Protein AF-A0A947PAU9-F1 (afdb_monomer_lite)

pLDDT: mean 78.67, std 18.17, range [37.34, 98.0]

Secondary structure (DSSP, 8-state):
----------------------HHHHHHHHHHHHHHHHHHHHHHGGG-TTS-HHHHHHHHHHHHHHHHHHHHHHHHHHT-TTS-HHHHHHHHHHHHHHHHHHHHHHTT-GGGHHHHHHHHHHHHHHHHHHHH--

Radius of gyration: 24.35 Å; chains: 1; bounding box: 48×35×91 Å

Structure (mmCIF, N/CA/C/O backbone):
data_AF-A0A947PAU9-F1
#
_entry.id   AF-A0A947PAU9-F1
#
loop_
_atom_site.group_PDB
_atom_site.id
_atom_site.type_symbol
_atom_site.label_atom_id
_atom_site.label_alt_id
_atom_site.label_comp_id
_atom_site.label_asym_id
_atom_site.label_entity_id
_atom_site.label_seq_id
_atom_site.pdbx_PDB_ins_code
_atom_site.Cartn_x
_atom_site.Cartn_y
_atom_site.Cartn_z
_atom_site.occupancy
_atom_site.B_iso_or_equiv
_atom_site.auth_seq_id
_atom_site.auth_comp_id
_atom_site.auth_asym_id
_atom_site.auth_atom_id
_atom_site.pdbx_PDB_model_num
ATOM 1 N N . MET A 1 1 ? 33.483 27.117 -71.650 1.00 40.34 1 MET A N 1
ATOM 2 C CA . MET A 1 1 ? 32.752 25.898 -71.235 1.00 40.34 1 MET A CA 1
ATOM 3 C C . MET A 1 1 ? 33.671 25.017 -70.402 1.00 40.34 1 MET A C 1
ATOM 5 O O . MET A 1 1 ? 34.565 24.392 -70.952 1.00 40.34 1 MET A O 1
ATOM 9 N N . LYS A 1 2 ? 33.490 25.012 -69.079 1.00 37.34 2 LYS A N 1
ATOM 10 C CA . LYS A 1 2 ? 34.063 24.024 -68.155 1.00 37.34 2 LYS A CA 1
ATOM 11 C C . LYS A 1 2 ? 32.932 23.641 -67.205 1.00 37.34 2 LYS A C 1
ATOM 13 O O . LYS A 1 2 ? 32.497 24.470 -66.416 1.00 37.34 2 LYS A O 1
ATOM 18 N N . ILE A 1 3 ? 32.400 22.436 -67.380 1.00 47.34 3 ILE A N 1
ATOM 19 C CA . ILE A 1 3 ? 31.362 21.853 -66.528 1.00 47.34 3 ILE A CA 1
ATOM 20 C C . ILE A 1 3 ? 32.103 21.192 -65.366 1.00 47.34 3 ILE A C 1
ATOM 22 O O . ILE A 1 3 ? 32.781 20.187 -65.562 1.00 47.34 3 ILE A O 1
ATOM 26 N N . LEU A 1 4 ? 32.025 21.788 -64.178 1.00 45.12 4 LEU A N 1
ATOM 27 C CA . LEU A 1 4 ? 32.452 21.149 -62.938 1.00 45.12 4 LEU A CA 1
ATOM 28 C C . LEU A 1 4 ? 31.220 20.507 -62.301 1.00 45.12 4 LEU A C 1
ATOM 30 O O . LEU A 1 4 ? 30.376 21.186 -61.723 1.00 45.12 4 LEU A O 1
ATOM 34 N N . PHE A 1 5 ? 31.124 19.187 -62.455 1.00 44.66 5 PHE A N 1
ATOM 35 C CA . PHE A 1 5 ? 30.282 18.321 -61.640 1.00 44.66 5 PHE A CA 1
ATOM 36 C C . PHE A 1 5 ? 30.801 18.378 -60.200 1.00 44.66 5 PHE A C 1
ATOM 38 O O . PHE A 1 5 ? 31.837 17.791 -59.893 1.00 44.66 5 PHE A O 1
ATOM 45 N N . PHE A 1 6 ? 30.103 19.096 -59.322 1.00 44.66 6 PHE A N 1
ATOM 46 C CA . PHE A 1 6 ? 30.322 18.993 -57.883 1.00 44.66 6 PHE A CA 1
ATOM 47 C C . PHE A 1 6 ? 29.212 18.124 -57.298 1.00 44.66 6 PHE A C 1
ATOM 49 O O . PHE A 1 6 ? 28.061 18.539 -57.174 1.00 44.66 6 PHE A O 1
ATOM 56 N N . SER A 1 7 ? 29.574 16.875 -57.018 1.00 49.38 7 SER A N 1
ATOM 57 C CA . SER A 1 7 ? 28.743 15.866 -56.377 1.00 49.38 7 SER A CA 1
ATOM 58 C C . SER A 1 7 ? 28.271 16.363 -55.011 1.00 49.38 7 SER A C 1
ATOM 60 O O . SER A 1 7 ? 29.050 16.430 -54.060 1.00 49.38 7 SER A O 1
AT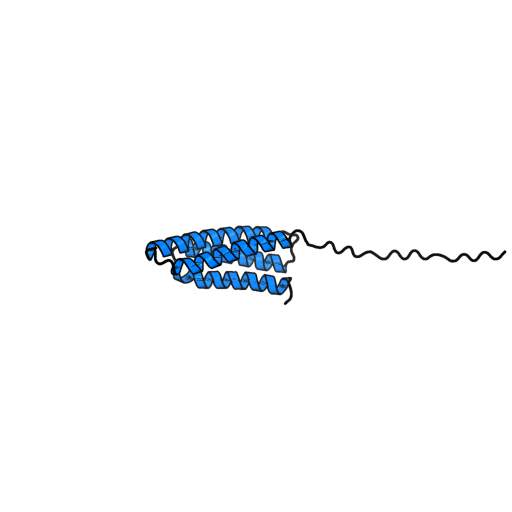OM 62 N N . ILE A 1 8 ? 26.988 16.710 -54.912 1.00 54.16 8 ILE A N 1
ATOM 63 C CA . ILE A 1 8 ? 26.315 16.962 -53.638 1.00 54.16 8 ILE A CA 1
ATOM 64 C C . ILE A 1 8 ? 26.177 15.608 -52.940 1.00 54.16 8 ILE A C 1
ATOM 66 O O . ILE A 1 8 ? 25.329 14.787 -53.284 1.00 54.16 8 ILE A O 1
ATOM 70 N N . VAL A 1 9 ? 27.067 15.365 -51.980 1.00 50.31 9 VAL A N 1
ATOM 71 C CA . VAL A 1 9 ? 26.980 14.250 -51.040 1.00 50.31 9 VAL A CA 1
ATOM 72 C C . VAL A 1 9 ? 25.761 14.502 -50.157 1.00 50.31 9 VAL A C 1
ATOM 74 O O . VAL A 1 9 ? 25.764 15.367 -49.282 1.00 50.31 9 VAL A O 1
ATOM 77 N N . PHE A 1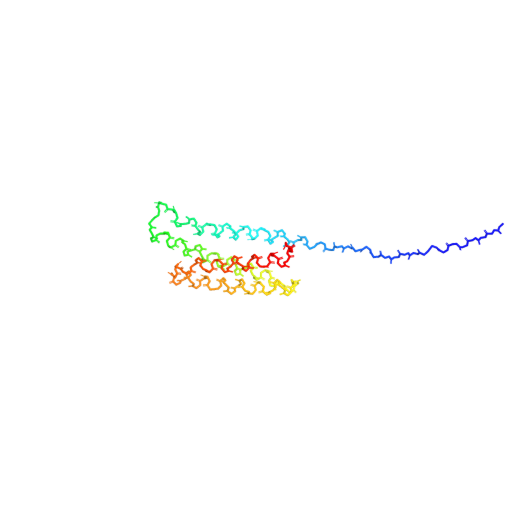 10 ? 24.696 13.758 -50.433 1.00 45.16 10 PHE A N 1
ATOM 78 C CA . PHE A 1 10 ? 23.481 13.699 -49.635 1.00 45.16 10 PHE A CA 1
ATOM 79 C C . PHE A 1 10 ? 23.805 12.956 -48.330 1.00 45.16 10 PHE A C 1
ATOM 81 O O . PHE A 1 10 ? 23.734 11.731 -48.247 1.00 45.16 10 PHE A O 1
ATOM 88 N N . VAL A 1 11 ? 24.254 13.699 -47.318 1.00 52.88 11 VAL A N 1
ATOM 89 C CA . VAL A 1 11 ? 24.489 13.185 -45.964 1.00 52.88 11 VAL A CA 1
ATOM 90 C C . VAL A 1 11 ? 23.129 13.023 -45.281 1.00 52.88 11 VAL A C 1
ATOM 92 O O . VAL A 1 11 ? 22.654 13.896 -44.561 1.00 52.88 11 VAL A O 1
ATOM 95 N N . CYS A 1 12 ? 22.480 11.885 -45.534 1.00 49.28 12 CYS A N 1
ATOM 96 C CA . CYS A 1 12 ? 21.426 11.358 -44.676 1.00 49.28 12 CYS A CA 1
ATOM 97 C C . CYS A 1 12 ? 22.053 10.855 -43.374 1.00 49.28 12 CYS A C 1
ATOM 99 O O . CYS A 1 12 ? 22.444 9.695 -43.290 1.00 49.28 12 CYS A O 1
ATOM 101 N N . PHE A 1 13 ? 22.107 11.697 -42.347 1.00 48.75 13 PHE A N 1
ATOM 102 C CA . PHE A 1 13 ? 22.231 11.216 -40.974 1.00 48.75 13 PHE A CA 1
ATOM 103 C C . PHE A 1 13 ? 21.058 11.732 -40.151 1.00 48.75 13 PHE A C 1
ATOM 105 O O . PHE A 1 13 ? 21.046 12.844 -39.635 1.00 48.75 13 PHE A O 1
ATOM 112 N N . THR A 1 14 ? 20.036 10.873 -40.121 1.00 49.00 14 THR A N 1
ATOM 113 C CA . THR A 1 14 ? 19.337 10.460 -38.902 1.00 49.00 14 THR A CA 1
ATOM 114 C C . THR A 1 14 ? 19.036 11.593 -37.928 1.00 49.00 14 THR A C 1
ATOM 116 O O . THR A 1 14 ? 19.762 11.819 -36.960 1.00 49.00 14 THR A O 1
ATOM 119 N N . GLY A 1 15 ? 17.896 12.250 -38.142 1.00 41.84 15 GLY A N 1
ATOM 120 C CA . GLY A 1 15 ? 17.200 12.889 -37.039 1.00 41.84 15 GLY A CA 1
ATOM 121 C C . GLY A 1 15 ? 16.943 11.833 -35.967 1.00 41.84 15 GLY A C 1
ATOM 122 O O . GLY A 1 15 ? 16.137 10.927 -36.167 1.00 41.84 15 GLY A O 1
ATOM 123 N N . CYS A 1 16 ? 17.649 11.928 -34.843 1.00 47.75 16 CYS A N 1
ATOM 124 C CA . CYS A 1 16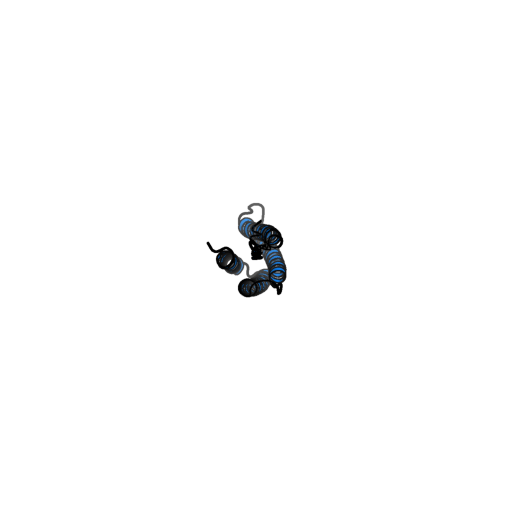 ? 17.240 11.286 -33.606 1.00 47.75 16 CYS A CA 1
ATOM 125 C C . CYS A 1 16 ? 15.923 11.942 -33.189 1.00 47.75 16 CYS A C 1
ATOM 127 O O . CYS A 1 16 ? 15.910 12.897 -32.416 1.00 47.75 16 CYS A O 1
ATOM 129 N N . THR A 1 17 ? 14.801 11.462 -33.722 1.00 43.62 17 THR A N 1
ATOM 130 C CA . THR A 1 17 ? 13.512 11.689 -33.083 1.00 43.62 17 THR A CA 1
ATOM 131 C C . THR A 1 17 ? 13.592 10.949 -31.759 1.00 43.62 17 THR A C 1
ATOM 133 O O . THR A 1 17 ? 13.401 9.733 -31.708 1.00 43.62 17 THR A O 1
ATOM 136 N N . SER A 1 18 ? 13.947 11.659 -30.685 1.00 47.84 18 SER A N 1
ATOM 137 C CA . SER A 1 18 ? 13.656 11.167 -29.350 1.00 47.84 18 SER A CA 1
ATOM 138 C C . SER A 1 18 ? 12.145 10.991 -29.322 1.00 47.84 18 SER A C 1
ATOM 140 O O . SER A 1 18 ? 11.400 11.971 -29.282 1.00 47.84 18 SER A O 1
ATOM 142 N N . VAL A 1 19 ? 11.689 9.746 -29.431 1.00 39.94 19 VAL A N 1
ATOM 143 C CA . VAL A 1 19 ? 10.335 9.381 -29.045 1.00 39.94 19 VAL A CA 1
ATOM 144 C C . VAL A 1 19 ? 10.308 9.653 -27.552 1.00 39.94 19 VAL A C 1
ATOM 146 O O . VAL A 1 19 ? 10.758 8.845 -26.743 1.00 39.94 19 VAL A O 1
ATOM 149 N N . TYR A 1 20 ? 9.935 10.881 -27.209 1.00 40.78 20 TYR A N 1
ATOM 150 C CA . TYR A 1 20 ? 9.799 11.316 -25.840 1.00 40.78 20 TYR A CA 1
ATOM 151 C C . TYR A 1 20 ? 8.747 10.391 -25.239 1.00 40.78 20 TYR A C 1
ATOM 153 O O . TYR A 1 20 ? 7.603 10.344 -25.696 1.00 40.78 20 TYR A O 1
ATOM 161 N N . VAL A 1 21 ? 9.170 9.601 -24.257 1.00 45.69 21 VAL A N 1
ATOM 162 C CA . VAL A 1 21 ? 8.334 8.751 -23.406 1.00 45.69 21 VAL A CA 1
ATOM 163 C C . VAL A 1 21 ? 7.469 9.679 -22.539 1.00 45.69 21 VAL A C 1
ATOM 165 O O . VAL A 1 21 ? 7.629 9.749 -21.327 1.00 45.69 21 VAL A O 1
ATOM 168 N N . GLN A 1 22 ? 6.620 10.500 -23.162 1.00 41.38 22 GLN A N 1
ATOM 169 C CA . GLN A 1 22 ? 5.897 11.568 -22.476 1.00 41.38 22 GLN A CA 1
ATOM 170 C C . GLN A 1 22 ? 4.554 11.076 -21.934 1.00 41.38 22 GLN A C 1
ATOM 172 O O . GLN A 1 22 ? 4.155 11.485 -20.852 1.00 41.38 22 GLN A O 1
ATOM 177 N N . SER A 1 23 ? 3.887 10.132 -22.611 1.00 42.66 23 SER A N 1
ATOM 178 C CA . SER A 1 23 ? 2.528 9.723 -22.218 1.00 42.66 23 SER A CA 1
ATOM 179 C C . SER A 1 23 ? 2.463 8.900 -20.924 1.00 42.66 23 SER A C 1
ATOM 181 O O . SER A 1 23 ? 1.471 8.981 -20.207 1.00 42.66 23 SER A O 1
ATOM 183 N N . ASN A 1 24 ? 3.515 8.147 -20.577 1.00 51.22 24 ASN A N 1
ATOM 184 C CA . ASN A 1 24 ? 3.551 7.365 -19.332 1.00 51.22 24 ASN A CA 1
ATOM 185 C C . ASN A 1 24 ? 3.986 8.187 -18.104 1.00 51.22 24 ASN A C 1
ATOM 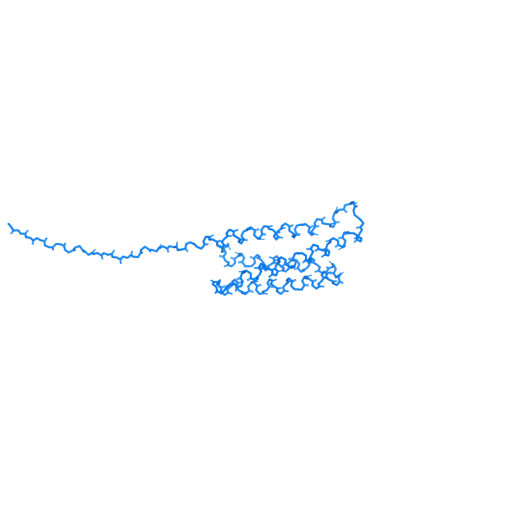187 O O . ASN A 1 24 ? 3.739 7.768 -16.974 1.00 51.22 24 ASN A O 1
ATOM 191 N N . SER A 1 25 ? 4.616 9.350 -18.304 1.00 58.69 25 SER A N 1
ATOM 192 C CA . SER A 1 25 ? 5.074 10.216 -17.210 1.00 58.69 25 SER A CA 1
ATOM 193 C C . SER A 1 25 ? 3.897 10.825 -16.445 1.00 58.69 25 SER A C 1
ATOM 195 O O . SER A 1 25 ? 3.852 10.733 -15.219 1.00 58.69 25 SER A O 1
ATOM 197 N N . ASP A 1 26 ? 2.920 11.391 -17.155 1.00 58.44 26 ASP A N 1
ATOM 198 C CA . ASP A 1 26 ? 1.826 12.149 -16.535 1.00 58.44 26 ASP A CA 1
ATOM 199 C C . ASP A 1 26 ? 0.857 11.246 -15.759 1.00 58.44 26 ASP A C 1
ATOM 201 O O . ASP A 1 26 ? 0.462 11.570 -14.637 1.00 58.44 26 ASP A O 1
ATOM 205 N N . ALA A 1 27 ? 0.556 10.059 -16.296 1.00 63.56 27 ALA A N 1
ATOM 206 C CA . ALA A 1 27 ? -0.246 9.054 -15.599 1.00 63.56 27 ALA A CA 1
ATOM 207 C C . ALA A 1 27 ? 0.442 8.566 -14.310 1.00 63.56 27 ALA A C 1
ATOM 209 O O . ALA A 1 27 ? -0.195 8.449 -13.264 1.00 63.56 27 ALA A O 1
ATOM 210 N N . HIS A 1 28 ? 1.759 8.333 -14.355 1.00 67.19 28 HIS A N 1
ATOM 211 C CA . HIS A 1 28 ? 2.536 7.936 -13.176 1.00 67.19 28 HIS A CA 1
ATOM 212 C C . HIS A 1 28 ? 2.604 9.050 -12.122 1.00 67.19 28 HIS A C 1
ATOM 214 O O . HIS A 1 28 ? 2.544 8.772 -10.925 1.00 67.19 28 HIS A O 1
ATOM 220 N N . VAL A 1 29 ? 2.690 10.316 -12.544 1.00 70.25 29 VAL A N 1
ATOM 221 C CA . VAL A 1 29 ? 2.672 11.478 -11.640 1.00 70.25 29 VAL A CA 1
ATOM 222 C C . VAL A 1 29 ? 1.325 11.604 -10.924 1.00 70.25 29 VAL A C 1
ATOM 224 O O . VAL A 1 29 ? 1.306 11.740 -9.701 1.00 70.25 29 VAL A O 1
ATOM 227 N N . GLN A 1 30 ? 0.208 11.501 -11.648 1.00 70.88 30 GLN A N 1
ATOM 228 C CA . GLN A 1 30 ? -1.129 11.597 -11.054 1.00 70.88 30 GLN A CA 1
ATOM 229 C C . GLN A 1 30 ? -1.393 10.473 -10.039 1.00 70.88 30 GLN A C 1
ATOM 231 O O . GLN A 1 30 ? -1.892 10.717 -8.939 1.00 70.88 30 GLN A O 1
ATOM 236 N N . GLU A 1 31 ? -1.027 9.241 -10.384 1.00 71.75 31 GLU A N 1
ATOM 237 C CA . GLU A 1 31 ? -1.206 8.087 -9.501 1.00 71.75 31 GLU A CA 1
ATOM 238 C C . GLU A 1 31 ? -0.286 8.146 -8.270 1.00 71.75 31 GLU A C 1
ATOM 240 O O . GLU A 1 31 ? -0.688 7.782 -7.161 1.00 71.75 31 GLU A O 1
ATOM 245 N N . SER A 1 32 ? 0.931 8.675 -8.433 1.00 73.69 32 SER A N 1
ATOM 246 C CA . SER A 1 32 ? 1.844 8.937 -7.316 1.00 73.69 32 SER A CA 1
ATOM 247 C C . SER A 1 32 ? 1.273 9.968 -6.337 1.00 73.69 32 SER A C 1
ATOM 249 O O . SER A 1 32 ? 1.488 9.843 -5.131 1.00 73.69 32 SER A O 1
ATOM 251 N N . GLU A 1 33 ? 0.543 10.972 -6.825 1.00 77.00 33 GLU A N 1
ATOM 252 C CA . GLU A 1 33 ? -0.092 11.982 -5.973 1.00 77.00 33 GLU A CA 1
ATOM 253 C C . GLU A 1 33 ? -1.269 11.399 -5.182 1.00 77.00 33 GLU A C 1
ATOM 255 O O . GLU A 1 33 ? -1.365 11.603 -3.971 1.00 77.00 33 GLU A O 1
ATOM 260 N N . LYS A 1 34 ? -2.118 10.586 -5.825 1.00 77.75 34 LYS A N 1
ATOM 261 C CA . LYS A 1 34 ? -3.198 9.856 -5.140 1.00 77.75 34 LYS A CA 1
ATOM 262 C C . LYS A 1 34 ? -2.653 8.982 -4.007 1.00 77.75 34 LYS A C 1
ATOM 264 O O . LYS A 1 34 ? -3.215 8.962 -2.912 1.00 77.75 34 LYS A O 1
ATOM 269 N N . LEU A 1 35 ? -1.539 8.291 -4.255 1.00 80.06 35 LEU A N 1
ATOM 270 C CA . LEU A 1 35 ? -0.876 7.463 -3.253 1.00 80.06 35 LEU A CA 1
ATOM 271 C C . LEU A 1 35 ? -0.376 8.292 -2.062 1.00 80.06 35 LEU A C 1
ATOM 273 O O . LEU A 1 35 ? -0.598 7.922 -0.908 1.00 80.06 35 LEU A O 1
ATOM 277 N N . ARG A 1 36 ? 0.252 9.439 -2.342 1.00 80.56 36 ARG A N 1
ATOM 278 C CA . ARG A 1 36 ? 0.747 10.370 -1.321 1.00 80.56 36 ARG A CA 1
ATOM 279 C C . ARG A 1 36 ? -0.381 10.883 -0.426 1.00 80.56 36 ARG A C 1
ATOM 281 O O . ARG A 1 36 ? -0.200 10.962 0.788 1.00 80.56 36 ARG A O 1
ATOM 288 N N . LEU A 1 37 ? -1.537 11.203 -1.009 1.00 82.12 37 LEU A N 1
ATOM 289 C CA . LEU A 1 37 ? -2.717 11.632 -0.258 1.00 82.12 37 LEU A CA 1
ATOM 290 C C . LEU A 1 37 ? -3.239 10.522 0.661 1.00 82.12 37 LEU A C 1
ATOM 292 O O . LEU A 1 37 ? -3.450 10.782 1.837 1.00 82.12 37 LEU A O 1
ATOM 296 N N . LEU A 1 38 ? -3.363 9.283 0.174 1.00 81.31 38 LEU A N 1
ATOM 297 C CA . LEU A 1 38 ? -3.812 8.152 1.002 1.00 81.31 38 LEU A CA 1
ATOM 298 C C . LEU A 1 38 ? -2.866 7.866 2.176 1.00 81.31 38 LEU A C 1
ATOM 300 O O . LEU A 1 38 ? -3.321 7.599 3.287 1.00 81.31 38 LEU A O 1
ATOM 304 N N . MET A 1 39 ? -1.554 7.937 1.943 1.00 81.69 39 MET A N 1
ATOM 305 C CA . MET A 1 39 ? -0.556 7.763 3.002 1.00 81.69 39 MET A CA 1
ATOM 306 C C . MET A 1 39 ? -0.632 8.880 4.046 1.00 81.69 39 MET A C 1
ATOM 308 O O . MET A 1 39 ? -0.536 8.606 5.239 1.00 81.69 39 MET A O 1
ATOM 312 N N . ARG A 1 40 ? -0.843 10.125 3.604 1.00 83.88 40 ARG A N 1
ATOM 313 C CA . ARG A 1 40 ? -1.059 11.266 4.500 1.00 83.88 40 ARG A CA 1
ATOM 314 C C . ARG A 1 40 ? -2.334 11.098 5.321 1.00 83.88 40 ARG A C 1
ATOM 316 O O . ARG A 1 40 ? -2.321 11.378 6.512 1.00 83.88 40 ARG A O 1
ATOM 323 N N . GLU A 1 41 ? -3.417 10.643 4.701 1.00 83.81 41 GLU A N 1
ATOM 324 C CA . GLU A 1 41 ? -4.694 10.475 5.391 1.00 83.81 41 GLU A CA 1
ATOM 325 C C . GLU A 1 41 ? -4.572 9.458 6.525 1.00 83.81 41 GLU A C 1
ATOM 327 O O . GLU A 1 41 ? -5.023 9.714 7.638 1.00 83.81 41 GLU A O 1
ATOM 332 N N . LEU A 1 42 ? -3.879 8.345 6.269 1.00 82.50 42 LEU A N 1
ATOM 333 C CA . LEU A 1 42 ? -3.625 7.314 7.268 1.00 82.50 42 LEU A CA 1
ATOM 334 C C . LEU A 1 42 ? -2.861 7.841 8.498 1.00 82.50 42 LEU A C 1
ATOM 336 O O . LEU A 1 42 ? -3.170 7.444 9.621 1.00 82.50 42 LEU A O 1
ATOM 340 N N . ASP A 1 43 ? -1.891 8.730 8.281 1.00 82.50 43 ASP A N 1
ATOM 341 C CA . ASP A 1 43 ? -1.103 9.373 9.339 1.00 82.50 43 ASP A CA 1
ATOM 342 C C . ASP A 1 43 ? -1.964 10.338 10.175 1.00 82.50 43 ASP A C 1
ATOM 344 O O . ASP A 1 43 ? -1.889 10.379 11.404 1.00 82.50 43 ASP A O 1
ATOM 348 N N . LEU A 1 44 ? -2.873 11.063 9.518 1.00 85.19 44 LEU A N 1
ATOM 349 C CA . LEU A 1 44 ? -3.725 12.058 10.169 1.00 85.19 44 LEU A CA 1
ATOM 350 C C . LEU A 1 44 ? -4.855 11.456 11.015 1.00 85.19 44 LEU A C 1
ATOM 352 O O . LEU A 1 44 ? -5.261 12.094 11.989 1.00 85.19 44 LEU A O 1
ATOM 356 N N . VAL A 1 45 ? -5.339 10.241 10.709 1.00 83.88 45 VAL A N 1
ATOM 357 C CA . VAL A 1 45 ? -6.451 9.610 11.459 1.00 83.88 45 VAL A CA 1
ATOM 358 C C . VAL A 1 45 ? -6.163 9.516 12.956 1.00 83.88 45 VAL A C 1
ATOM 360 O O . VAL A 1 45 ? -7.072 9.691 13.766 1.00 83.88 45 VAL A O 1
ATOM 363 N N . VAL A 1 46 ? -4.908 9.277 13.345 1.00 79.62 46 VAL A N 1
ATOM 364 C CA . VAL A 1 46 ? -4.505 9.141 14.757 1.00 79.62 46 VAL A CA 1
ATOM 365 C C . VAL A 1 46 ? -4.789 10.420 15.562 1.00 79.62 46 VAL A C 1
ATOM 367 O O . VAL A 1 46 ? -5.003 10.352 16.772 1.00 79.62 46 VAL A O 1
ATOM 370 N N . TYR A 1 47 ? -4.851 11.576 14.898 1.00 81.19 47 TYR A N 1
ATOM 371 C CA . TYR A 1 47 ? -5.023 12.885 15.526 1.00 81.19 47 TYR A CA 1
ATOM 372 C C . TYR A 1 47 ? -6.469 13.401 15.524 1.00 81.19 47 TYR A C 1
ATOM 374 O O . TYR A 1 47 ? -6.716 14.506 16.023 1.00 81.19 47 TYR A O 1
ATOM 382 N N . ASP A 1 48 ? -7.432 12.634 14.999 1.00 84.69 48 ASP A N 1
ATOM 383 C CA . ASP A 1 48 ? -8.841 13.034 15.010 1.00 84.69 48 ASP A CA 1
ATOM 384 C C . ASP A 1 48 ? -9.428 12.954 16.431 1.00 84.69 48 ASP A C 1
ATOM 386 O O . ASP A 1 48 ? -9.681 11.879 16.986 1.00 84.69 48 ASP A O 1
ATOM 390 N N . ARG A 1 49 ? -9.644 14.132 17.030 1.00 79.75 49 ARG A N 1
ATOM 391 C CA . ARG A 1 49 ? -10.145 14.286 18.404 1.00 79.75 49 ARG A CA 1
ATOM 392 C C . ARG A 1 49 ? -11.644 14.030 18.540 1.00 79.75 49 ARG A C 1
ATOM 394 O O . ARG A 1 49 ? -12.116 13.888 19.664 1.00 79.75 49 ARG A O 1
ATOM 401 N N . PHE A 1 50 ? -12.388 13.992 17.435 1.00 87.44 50 PHE A N 1
ATOM 402 C CA . PHE A 1 50 ? -13.834 13.753 17.447 1.00 87.44 50 PHE A CA 1
ATOM 403 C C . PHE A 1 50 ? -14.189 12.265 17.366 1.00 87.44 50 PHE A C 1
ATOM 405 O O . PHE A 1 50 ? -15.366 11.913 17.415 1.00 87.44 50 PHE A O 1
ATOM 412 N N . LYS A 1 51 ? -13.183 11.392 17.244 1.00 88.00 51 LYS A N 1
ATOM 413 C CA . LYS A 1 51 ? -13.332 9.940 17.150 1.00 88.00 51 LYS A CA 1
ATOM 414 C C . LYS A 1 51 ? -12.841 9.258 18.417 1.00 88.00 51 LYS A C 1
ATOM 416 O O . LYS A 1 51 ? -11.843 9.666 19.011 1.00 88.00 51 LYS A O 1
ATOM 421 N N . SER A 1 52 ? -13.522 8.193 18.818 1.00 92.62 52 SER A N 1
ATOM 422 C CA . SER A 1 52 ? -13.004 7.250 19.808 1.00 92.62 52 SER A CA 1
ATOM 423 C C . SER A 1 52 ? -11.778 6.507 19.267 1.00 92.62 52 SER A C 1
ATOM 425 O O . SER A 1 52 ? -11.518 6.487 18.065 1.00 92.62 52 SER A O 1
ATOM 427 N N . GLU A 1 53 ? -11.011 5.880 20.156 1.00 88.44 53 GLU A N 1
ATOM 428 C CA . GLU A 1 53 ? -9.857 5.062 19.762 1.00 88.44 53 GLU A CA 1
ATOM 429 C C . GLU A 1 53 ? -10.253 3.923 18.817 1.00 88.44 53 GLU A C 1
ATOM 431 O O . GLU A 1 53 ? -9.645 3.771 17.762 1.00 88.44 53 GLU A O 1
ATOM 436 N N . LEU A 1 54 ? -11.352 3.226 19.123 1.00 91.62 54 LEU A N 1
ATOM 437 C CA . LEU A 1 54 ? -11.895 2.160 18.276 1.00 91.62 54 LEU A CA 1
ATOM 438 C C . LEU A 1 54 ? -12.297 2.664 16.883 1.00 91.62 54 LEU A C 1
ATOM 440 O O . LEU A 1 54 ? -12.038 1.994 15.885 1.00 91.62 54 LEU A O 1
ATOM 444 N N . GLU A 1 55 ? -12.910 3.847 16.792 1.00 92.50 55 GLU A N 1
ATOM 445 C CA . GLU A 1 55 ? -13.253 4.445 15.498 1.00 92.50 55 GLU A CA 1
ATOM 446 C C . GLU A 1 55 ? -12.009 4.850 14.703 1.00 92.50 55 GLU A C 1
ATOM 448 O O . GLU A 1 55 ? -11.968 4.628 13.492 1.00 92.50 55 GLU A O 1
ATOM 453 N N . ARG A 1 56 ? -10.989 5.419 15.362 1.00 91.75 56 ARG A N 1
ATOM 454 C CA . ARG A 1 56 ? -9.715 5.749 14.707 1.00 91.75 56 ARG A CA 1
ATOM 455 C C . ARG A 1 56 ? -9.030 4.495 14.182 1.00 91.75 56 ARG A C 1
ATOM 457 O O . ARG A 1 56 ? -8.553 4.499 13.051 1.00 91.75 56 ARG A O 1
ATOM 464 N N . ASP A 1 57 ? -9.008 3.425 14.961 1.00 92.38 57 ASP A N 1
ATOM 465 C CA . ASP A 1 57 ? -8.383 2.166 14.565 1.00 92.38 57 ASP A CA 1
ATOM 466 C C . ASP A 1 57 ? -9.111 1.492 13.399 1.00 92.38 57 ASP A C 1
ATOM 468 O O . ASP A 1 57 ? -8.469 1.069 12.432 1.00 92.38 57 ASP A O 1
ATOM 472 N N . ASP A 1 58 ? -10.445 1.484 13.405 1.00 93.44 58 ASP A N 1
ATOM 473 C CA . ASP A 1 58 ? -11.216 0.975 12.269 1.00 93.44 58 ASP A CA 1
ATOM 474 C C . ASP A 1 58 ? -11.029 1.843 11.010 1.00 93.44 58 ASP A C 1
ATOM 476 O O . ASP A 1 58 ? -10.890 1.323 9.900 1.00 93.44 58 ASP A O 1
ATOM 480 N N . MET A 1 59 ? -10.929 3.167 11.160 1.00 92.25 59 MET A N 1
ATOM 481 C CA . MET A 1 59 ? -10.589 4.063 10.051 1.00 92.25 59 MET A CA 1
ATOM 482 C C . MET A 1 59 ? -9.181 3.802 9.501 1.00 92.25 59 MET A C 1
ATOM 484 O O . MET A 1 59 ? -9.018 3.682 8.284 1.00 92.25 59 MET A O 1
ATOM 488 N N . ARG A 1 60 ? -8.171 3.665 10.370 1.00 93.25 60 ARG A N 1
ATOM 489 C CA . ARG A 1 60 ? -6.790 3.329 9.977 1.00 93.25 60 ARG A CA 1
ATOM 490 C C . ARG A 1 60 ? -6.753 2.013 9.218 1.00 93.25 60 ARG A C 1
ATOM 492 O O . ARG A 1 60 ? -6.156 1.945 8.146 1.00 93.25 60 ARG A O 1
ATOM 499 N N . ARG A 1 61 ? -7.453 0.990 9.712 1.00 95.00 61 ARG A N 1
ATOM 500 C CA . ARG A 1 61 ? -7.608 -0.285 9.007 1.00 95.00 61 ARG A CA 1
ATOM 501 C C . ARG A 1 61 ? -8.179 -0.088 7.603 1.00 95.00 61 ARG A C 1
ATOM 503 O O . ARG A 1 61 ? -7.574 -0.539 6.632 1.00 95.00 61 ARG A O 1
ATOM 510 N N . ARG A 1 62 ? -9.327 0.587 7.478 1.00 93.69 62 ARG A N 1
ATOM 511 C CA . ARG A 1 62 ? -10.001 0.788 6.182 1.00 93.69 62 ARG A CA 1
ATOM 512 C C . ARG A 1 62 ? -9.105 1.517 5.185 1.00 93.69 62 ARG A C 1
ATOM 514 O O . ARG A 1 62 ? -8.969 1.068 4.048 1.00 93.69 62 ARG A O 1
ATOM 521 N N . TYR A 1 63 ? -8.451 2.596 5.606 1.00 92.50 63 TYR A N 1
ATOM 522 C CA . TYR A 1 63 ? -7.533 3.331 4.739 1.00 92.50 63 TYR A CA 1
ATOM 523 C C . TYR A 1 63 ? -6.297 2.511 4.364 1.00 92.50 63 TYR A C 1
ATOM 525 O O . TYR A 1 63 ? -5.883 2.563 3.208 1.00 92.50 63 TYR A O 1
ATOM 533 N N . ALA A 1 64 ? -5.748 1.700 5.273 1.00 94.12 64 ALA A N 1
ATOM 534 C CA . ALA A 1 64 ? -4.643 0.798 4.954 1.00 94.12 64 ALA A CA 1
ATOM 535 C C . ALA A 1 64 ? -5.043 -0.256 3.906 1.00 94.12 64 ALA A C 1
ATOM 537 O O . ALA A 1 64 ? -4.260 -0.543 3.000 1.00 94.12 64 ALA A O 1
ATOM 538 N N . MET A 1 65 ? -6.270 -0.786 3.971 1.00 95.81 65 MET A N 1
ATOM 539 C CA . MET A 1 65 ? -6.799 -1.699 2.948 1.00 95.81 65 MET A CA 1
ATOM 540 C C . MET A 1 65 ? -6.959 -1.002 1.589 1.00 95.81 65 MET A C 1
ATOM 542 O O . MET A 1 65 ? -6.521 -1.538 0.572 1.00 95.81 65 MET A O 1
ATOM 546 N N . ILE A 1 66 ? -7.524 0.211 1.563 1.00 93.56 66 ILE A N 1
ATOM 547 C CA . ILE A 1 66 ? -7.678 1.010 0.332 1.00 93.56 66 ILE A CA 1
ATOM 548 C C . ILE A 1 66 ? -6.310 1.347 -0.276 1.00 93.56 66 ILE A C 1
ATOM 550 O O . ILE A 1 66 ? -6.117 1.245 -1.491 1.00 93.56 66 ILE A O 1
ATOM 554 N N . LEU A 1 67 ? -5.347 1.720 0.568 1.00 92.25 67 LEU A N 1
ATOM 555 C CA . LEU A 1 67 ? -3.969 1.991 0.178 1.00 92.25 67 LEU A CA 1
ATOM 556 C C . LEU A 1 67 ? -3.330 0.748 -0.447 1.00 92.25 67 LEU A C 1
ATOM 558 O O . LEU A 1 67 ? -2.764 0.829 -1.535 1.00 92.25 67 LEU A O 1
ATOM 562 N N . ALA A 1 68 ? -3.469 -0.409 0.200 1.00 95.44 68 ALA A N 1
ATOM 563 C CA . ALA A 1 68 ? -2.959 -1.671 -0.313 1.00 95.44 68 ALA A CA 1
ATOM 564 C C . ALA A 1 68 ? -3.541 -2.021 -1.692 1.00 95.44 68 ALA A C 1
ATOM 566 O O . ALA A 1 68 ? -2.783 -2.350 -2.603 1.00 95.44 68 ALA A O 1
ATOM 567 N N . GLU A 1 69 ? -4.857 -1.920 -1.884 1.00 94.88 69 GLU A N 1
ATOM 568 C CA . GLU A 1 69 ? -5.471 -2.191 -3.193 1.00 94.88 69 GLU A CA 1
ATOM 569 C C . GLU A 1 69 ? -5.003 -1.205 -4.265 1.00 94.88 69 GLU A C 1
ATOM 571 O O . GLU A 1 69 ? -4.588 -1.621 -5.347 1.00 94.88 69 GLU A O 1
ATOM 576 N N . THR A 1 70 ? -4.934 0.086 -3.930 1.00 91.12 70 THR A N 1
ATOM 577 C CA . THR A 1 70 ? -4.410 1.111 -4.844 1.00 91.12 70 THR A CA 1
ATOM 578 C C . THR A 1 70 ? -2.987 0.762 -5.289 1.00 91.12 70 THR A C 1
ATOM 580 O O . THR A 1 70 ? -2.684 0.746 -6.479 1.00 91.12 70 THR A O 1
ATOM 583 N N . ILE A 1 71 ? -2.106 0.395 -4.357 1.00 91.69 71 ILE A N 1
ATOM 584 C CA . ILE A 1 71 ? -0.722 0.028 -4.678 1.00 91.69 71 ILE A CA 1
ATOM 585 C C . ILE A 1 71 ? -0.648 -1.250 -5.536 1.00 91.69 71 ILE A C 1
ATOM 587 O O . ILE A 1 71 ? 0.181 -1.334 -6.452 1.00 91.69 71 ILE A O 1
ATOM 591 N N . LYS A 1 72 ? -1.502 -2.250 -5.278 1.00 93.25 72 LYS A N 1
ATOM 592 C CA . LYS A 1 72 ? -1.577 -3.472 -6.101 1.00 93.25 72 LYS A CA 1
ATOM 593 C C . LYS A 1 72 ? -1.976 -3.161 -7.541 1.00 93.25 72 LYS A C 1
ATOM 595 O O . LYS A 1 72 ? -1.435 -3.761 -8.467 1.00 93.25 72 LYS A O 1
ATOM 600 N N . GLU A 1 73 ? -2.914 -2.245 -7.747 1.00 90.12 73 GLU A N 1
ATOM 601 C CA . GLU A 1 73 ? -3.314 -1.817 -9.089 1.00 90.12 73 GLU A CA 1
ATOM 602 C C . GLU A 1 73 ? -2.185 -1.061 -9.794 1.00 90.12 73 GLU A C 1
ATOM 604 O O . GLU A 1 73 ? -1.880 -1.345 -10.953 1.00 90.12 73 GLU A O 1
ATOM 609 N N . LEU A 1 74 ? -1.513 -0.149 -9.088 1.00 85.75 74 LEU A N 1
ATOM 610 C CA . LEU A 1 74 ? -0.406 0.631 -9.646 1.00 85.75 74 LEU A CA 1
ATOM 611 C C . LEU A 1 74 ? 0.786 -0.231 -10.040 1.00 85.75 74 LEU A C 1
ATOM 613 O O . LEU A 1 74 ? 1.324 -0.079 -11.135 1.00 85.75 74 LEU A O 1
ATOM 617 N N . SER A 1 75 ? 1.179 -1.166 -9.180 1.00 88.12 75 SER A N 1
ATOM 618 C CA . SER A 1 75 ? 2.256 -2.106 -9.498 1.00 88.12 75 SER A CA 1
ATOM 619 C C . SER A 1 75 ? 1.952 -2.895 -10.774 1.00 88.12 75 SER A C 1
ATOM 621 O O . SER A 1 75 ? 2.798 -2.931 -11.666 1.00 88.12 75 SER A O 1
ATOM 623 N N . LYS A 1 76 ? 0.727 -3.405 -10.951 1.00 86.94 76 LYS A N 1
ATOM 624 C CA . LYS A 1 76 ? 0.325 -4.085 -12.197 1.00 86.94 76 LYS A CA 1
ATOM 625 C C . LYS A 1 76 ? 0.447 -3.192 -13.435 1.00 86.94 76 LYS A C 1
ATOM 627 O O . LYS A 1 76 ? 0.921 -3.662 -14.463 1.00 86.94 76 LYS A O 1
ATOM 632 N N . LYS A 1 77 ? 0.071 -1.909 -13.343 1.00 80.88 77 LYS A N 1
ATOM 633 C CA . LYS A 1 77 ? 0.245 -0.945 -14.449 1.00 80.88 77 LYS A CA 1
ATOM 634 C C . LYS A 1 77 ? 1.729 -0.727 -14.790 1.00 80.88 77 LYS A C 1
ATOM 636 O O . LYS A 1 77 ? 2.075 -0.584 -15.957 1.00 80.88 77 LYS A O 1
ATOM 641 N N . ILE A 1 78 ? 2.612 -0.737 -13.786 1.00 74.25 78 ILE A N 1
ATOM 642 C CA . ILE A 1 78 ? 4.070 -0.590 -13.963 1.00 74.25 78 ILE A CA 1
ATOM 643 C C . ILE A 1 78 ? 4.724 -1.891 -14.470 1.00 74.25 78 ILE A C 1
ATOM 645 O O . ILE A 1 78 ? 5.788 -1.845 -15.084 1.00 74.25 78 ILE A O 1
ATOM 649 N N . GLU A 1 79 ? 4.111 -3.059 -14.268 1.00 71.25 79 GLU A N 1
ATOM 650 C CA . GLU A 1 79 ? 4.635 -4.350 -14.748 1.00 71.25 79 GLU A CA 1
ATOM 651 C C . GLU A 1 79 ? 4.502 -4.542 -16.277 1.00 71.25 79 GLU A C 1
ATOM 653 O O . GLU A 1 79 ? 4.827 -5.609 -16.797 1.00 71.25 79 GLU A O 1
ATOM 658 N N . ASP A 1 80 ? 4.074 -3.517 -17.027 1.00 72.31 80 ASP A N 1
ATOM 659 C CA . ASP A 1 80 ? 4.041 -3.556 -18.492 1.00 72.31 80 ASP A CA 1
ATOM 660 C C . ASP A 1 80 ? 5.398 -4.018 -19.072 1.00 72.31 80 ASP A C 1
ATOM 662 O O . ASP A 1 80 ? 6.478 -3.562 -18.677 1.00 72.31 80 ASP A O 1
ATOM 666 N N . LYS A 1 81 ? 5.338 -4.942 -20.039 1.00 60.44 81 LYS A N 1
ATOM 667 C CA . LYS A 1 81 ? 6.493 -5.577 -20.693 1.00 60.44 81 LYS A CA 1
ATOM 668 C C . LYS A 1 81 ? 7.419 -4.567 -21.369 1.00 60.44 81 LYS A C 1
ATOM 670 O O . LYS A 1 81 ? 8.589 -4.878 -21.581 1.00 60.44 81 LYS A O 1
ATOM 675 N N . ASN A 1 82 ? 6.907 -3.380 -21.681 1.00 68.94 82 ASN A N 1
ATOM 676 C CA . ASN A 1 82 ? 7.666 -2.292 -22.290 1.00 68.94 82 ASN A CA 1
ATOM 677 C C . ASN A 1 82 ? 8.530 -1.509 -21.285 1.00 68.94 82 ASN A C 1
ATOM 679 O O . ASN A 1 82 ? 9.382 -0.723 -21.699 1.00 68.94 82 ASN A O 1
ATOM 683 N N . ASN A 1 83 ? 8.343 -1.713 -19.976 1.00 68.88 83 ASN A N 1
ATOM 684 C CA . ASN A 1 83 ? 9.120 -1.010 -18.963 1.00 68.88 83 ASN A CA 1
ATOM 685 C C . ASN A 1 83 ? 10.505 -1.649 -18.751 1.00 68.88 83 ASN A C 1
ATOM 687 O O . ASN A 1 83 ? 10.639 -2.876 -18.781 1.00 68.88 83 ASN A O 1
ATOM 691 N N . PRO A 1 84 ? 11.549 -0.842 -18.472 1.00 77.31 84 PRO A N 1
ATOM 692 C CA . PRO A 1 84 ? 12.873 -1.352 -18.130 1.00 77.31 84 PRO A CA 1
ATOM 693 C C . PRO A 1 84 ? 12.821 -2.381 -16.990 1.00 77.31 84 PRO A C 1
ATOM 695 O O . PRO A 1 84 ? 12.054 -2.225 -16.040 1.00 77.31 84 PRO A O 1
ATOM 698 N N . LYS A 1 85 ? 13.697 -3.396 -17.014 1.00 79.94 85 LYS A N 1
ATOM 699 C CA . LYS A 1 85 ? 13.771 -4.444 -15.966 1.00 79.94 85 LYS A CA 1
ATOM 700 C C . LYS A 1 85 ? 13.838 -3.877 -14.540 1.00 79.94 85 LYS A C 1
ATOM 702 O O . LYS A 1 85 ? 13.314 -4.476 -13.603 1.00 79.94 85 LYS A O 1
ATOM 707 N N . THR A 1 86 ? 14.459 -2.711 -14.378 1.00 77.56 86 THR A N 1
ATOM 708 C CA . THR A 1 86 ? 14.512 -1.964 -13.117 1.00 77.56 86 THR A CA 1
ATOM 709 C C . THR A 1 86 ? 13.117 -1.602 -12.598 1.00 77.56 86 THR A C 1
ATOM 711 O O . THR A 1 86 ? 12.821 -1.860 -11.434 1.00 77.56 86 THR A O 1
ATOM 714 N N . PHE A 1 87 ? 12.232 -1.084 -13.455 1.00 81.06 87 PHE A N 1
ATOM 715 C CA . PHE A 1 87 ? 10.843 -0.784 -13.096 1.00 81.06 87 PHE A CA 1
ATOM 716 C C . PHE A 1 87 ? 10.065 -2.046 -12.727 1.00 81.06 87 PHE A C 1
ATOM 718 O O . PHE A 1 87 ? 9.349 -2.047 -11.729 1.00 81.06 87 PHE A O 1
ATOM 725 N N . GLN A 1 88 ? 10.250 -3.134 -13.479 1.00 83.31 88 GLN A N 1
ATOM 726 C CA . GLN A 1 88 ? 9.583 -4.411 -13.203 1.00 83.31 88 GLN A CA 1
ATOM 727 C C . GLN A 1 88 ? 9.963 -4.958 -11.818 1.00 83.31 88 GLN A C 1
ATOM 729 O O . GLN A 1 88 ? 9.099 -5.404 -11.062 1.00 83.31 88 GLN A O 1
ATOM 734 N N . LYS A 1 89 ? 11.245 -4.861 -11.437 1.00 88.81 89 LYS A N 1
ATOM 735 C CA . LYS A 1 89 ? 11.715 -5.252 -10.099 1.00 88.81 89 LYS A CA 1
ATOM 736 C C . LYS A 1 89 ? 10.996 -4.469 -8.997 1.00 88.81 89 LYS A C 1
ATOM 738 O O . LYS A 1 89 ? 10.485 -5.084 -8.061 1.00 88.81 89 LYS A O 1
ATOM 743 N N . TYR A 1 90 ? 10.959 -3.139 -9.096 1.00 89.62 90 TYR A N 1
ATOM 744 C CA . TYR A 1 90 ? 10.310 -2.301 -8.084 1.00 89.62 90 TYR A CA 1
ATOM 745 C C . TYR A 1 90 ? 8.794 -2.486 -8.068 1.00 89.62 90 TYR A C 1
ATOM 747 O O . TYR A 1 90 ? 8.215 -2.538 -6.989 1.00 89.62 90 TYR A O 1
ATOM 755 N N . SER A 1 91 ? 8.160 -2.665 -9.229 1.00 88.81 91 SER A N 1
ATOM 756 C CA . SER A 1 91 ? 6.738 -3.003 -9.323 1.00 88.81 91 SER A CA 1
ATOM 757 C C . SER A 1 91 ? 6.412 -4.283 -8.548 1.00 88.81 91 SER A C 1
ATOM 759 O O . SER A 1 91 ? 5.528 -4.277 -7.691 1.00 88.81 91 SER A O 1
ATOM 761 N N . LYS A 1 92 ? 7.181 -5.356 -8.758 1.00 91.69 92 LYS A N 1
ATOM 762 C CA . LYS A 1 92 ? 6.971 -6.625 -8.053 1.00 91.69 92 LYS A CA 1
ATOM 763 C C . LYS A 1 92 ? 7.137 -6.485 -6.537 1.00 91.69 92 LYS A C 1
ATOM 765 O O . LYS A 1 92 ? 6.327 -7.020 -5.782 1.00 91.69 92 LYS A O 1
ATOM 770 N N . GLN A 1 93 ? 8.154 -5.748 -6.087 1.00 93.50 93 GLN A N 1
ATOM 771 C CA . GLN A 1 93 ? 8.352 -5.454 -4.661 1.00 93.50 93 GLN A CA 1
ATOM 772 C C . GLN A 1 93 ? 7.192 -4.638 -4.082 1.00 93.50 93 GLN A C 1
ATOM 774 O O . GLN A 1 93 ? 6.719 -4.915 -2.981 1.00 93.50 93 GLN A O 1
ATOM 779 N N . LEU A 1 94 ? 6.709 -3.652 -4.835 1.00 92.19 94 LEU A N 1
ATOM 780 C CA . LEU A 1 94 ? 5.588 -2.810 -4.446 1.00 92.19 94 LEU A CA 1
ATOM 781 C C . LEU A 1 94 ? 4.297 -3.636 -4.309 1.00 92.19 94 LEU A C 1
ATOM 783 O O . LEU A 1 94 ? 3.591 -3.508 -3.310 1.00 92.19 94 LEU A O 1
ATOM 787 N N . TYR A 1 95 ? 4.041 -4.547 -5.252 1.00 94.25 95 TYR A N 1
ATOM 788 C CA . TYR A 1 95 ? 2.916 -5.480 -5.197 1.00 94.25 95 TYR A CA 1
ATOM 789 C C . TYR A 1 95 ? 2.974 -6.384 -3.957 1.00 94.25 95 TYR A C 1
ATOM 791 O O . TYR A 1 95 ? 1.978 -6.537 -3.250 1.00 94.25 95 TYR A O 1
ATOM 799 N N . GLN A 1 96 ? 4.147 -6.952 -3.656 1.00 96.31 96 GLN A N 1
ATOM 800 C CA . GLN A 1 96 ? 4.354 -7.791 -2.470 1.00 96.31 96 GLN A CA 1
ATOM 801 C C . GLN A 1 96 ? 4.116 -7.010 -1.171 1.00 96.31 96 GLN A C 1
ATOM 803 O O . GLN A 1 96 ? 3.346 -7.454 -0.320 1.00 96.31 96 GLN A O 1
ATOM 808 N N . ASN A 1 97 ? 4.691 -5.810 -1.052 1.00 95.38 97 ASN A N 1
ATOM 809 C CA . ASN A 1 97 ? 4.468 -4.937 0.102 1.00 95.38 97 ASN A CA 1
ATOM 810 C C . ASN A 1 97 ? 2.985 -4.588 0.284 1.00 95.38 97 ASN A C 1
ATOM 812 O O . ASN A 1 97 ? 2.497 -4.537 1.410 1.00 95.38 97 ASN A O 1
ATOM 816 N N . ALA A 1 98 ? 2.254 -4.386 -0.811 1.00 95.81 98 ALA A N 1
ATOM 817 C CA . ALA A 1 98 ? 0.826 -4.110 -0.765 1.00 95.81 98 ALA A CA 1
ATOM 818 C C . ALA A 1 98 ? -0.001 -5.328 -0.327 1.00 95.81 98 ALA A C 1
ATOM 820 O O . ALA A 1 98 ? -0.962 -5.191 0.427 1.00 95.81 98 ALA A O 1
ATOM 821 N N . GLN A 1 99 ? 0.372 -6.539 -0.750 1.00 97.69 99 GLN A N 1
ATOM 822 C CA . GLN A 1 99 ? -0.251 -7.765 -0.241 1.00 97.69 99 GLN A CA 1
ATOM 823 C C . GLN A 1 99 ? -0.031 -7.940 1.263 1.00 97.69 99 GLN A C 1
ATOM 825 O O . GLN A 1 99 ? -0.950 -8.352 1.969 1.00 97.69 99 GLN A O 1
ATOM 830 N N . GLU A 1 100 ? 1.165 -7.629 1.754 1.00 97.69 100 GLU A N 1
ATOM 831 C CA . GLU A 1 100 ? 1.472 -7.675 3.184 1.00 97.69 100 GLU A CA 1
ATOM 832 C C . GLU A 1 100 ? 0.720 -6.597 3.966 1.00 97.69 100 GLU A C 1
ATOM 834 O O . GLU A 1 100 ? 0.113 -6.918 4.984 1.00 97.69 100 GLU A O 1
ATOM 839 N N . LEU A 1 101 ? 0.680 -5.356 3.467 1.00 97.25 101 LEU A N 1
ATOM 840 C CA . LEU A 1 101 ? -0.088 -4.268 4.082 1.00 97.25 101 LEU A CA 1
ATOM 841 C C . LEU A 1 101 ? -1.568 -4.635 4.220 1.00 97.25 101 LEU A C 1
ATOM 843 O O . LEU A 1 101 ? -2.156 -4.424 5.278 1.00 97.25 101 LEU A O 1
ATOM 847 N N . TYR A 1 102 ? -2.152 -5.231 3.175 1.00 97.75 102 TYR A N 1
ATOM 848 C CA . TYR A 1 102 ? -3.531 -5.707 3.224 1.00 97.75 102 TYR A CA 1
ATOM 849 C C . TYR A 1 102 ? -3.727 -6.726 4.349 1.00 97.75 102 TYR A C 1
ATOM 851 O O . TYR A 1 102 ? -4.674 -6.606 5.114 1.00 97.75 102 TYR A O 1
ATOM 859 N N . LYS A 1 103 ? -2.831 -7.716 4.475 1.00 98.00 103 LYS A N 1
ATOM 860 C CA . LYS A 1 103 ? -2.923 -8.750 5.520 1.00 98.00 103 LYS A CA 1
ATOM 861 C C . LYS A 1 103 ? -2.808 -8.160 6.925 1.00 98.00 103 LYS A C 1
ATOM 863 O O . LYS A 1 103 ? -3.572 -8.564 7.791 1.00 98.00 103 LYS A O 1
ATOM 868 N N . ILE A 1 104 ? -1.889 -7.214 7.129 1.00 97.56 104 ILE A N 1
ATOM 869 C CA . ILE A 1 104 ? -1.723 -6.499 8.404 1.00 97.56 104 ILE A CA 1
ATOM 870 C C . ILE A 1 104 ? -3.029 -5.784 8.775 1.00 97.56 104 ILE A C 1
ATOM 872 O O . ILE A 1 104 ? -3.540 -5.948 9.880 1.00 97.56 104 ILE A O 1
ATOM 876 N N . ALA A 1 105 ? -3.606 -5.035 7.830 1.00 96.31 105 ALA A N 1
ATOM 877 C CA . ALA A 1 105 ? -4.857 -4.318 8.051 1.00 96.31 105 ALA A CA 1
ATOM 878 C C . ALA A 1 105 ? -6.042 -5.272 8.295 1.00 96.31 105 ALA A C 1
ATOM 880 O O . ALA A 1 105 ? -6.832 -5.064 9.212 1.00 96.31 105 ALA A O 1
ATOM 881 N N . ASP A 1 106 ? -6.153 -6.342 7.508 1.00 97.31 106 ASP A N 1
ATOM 882 C CA . ASP A 1 106 ? -7.227 -7.333 7.618 1.00 97.31 106 ASP A CA 1
ATOM 883 C C . ASP A 1 106 ? -7.228 -8.046 8.981 1.00 97.31 106 ASP A C 1
ATOM 885 O O . ASP A 1 106 ? -8.288 -8.292 9.552 1.00 97.31 106 ASP A O 1
ATOM 889 N N . ARG A 1 107 ? -6.039 -8.290 9.544 1.00 97.44 107 ARG A N 1
ATOM 890 C CA . ARG A 1 107 ? -5.841 -8.930 10.854 1.00 97.44 107 ARG A CA 1
ATOM 891 C C . ARG A 1 107 ? -5.867 -7.975 12.045 1.00 97.44 107 ARG A C 1
ATOM 893 O O . ARG A 1 107 ? -5.669 -8.435 13.163 1.00 97.44 107 ARG A O 1
ATOM 900 N N . TYR A 1 108 ? -6.111 -6.680 11.827 1.00 95.06 108 TYR A N 1
ATOM 901 C CA . TYR A 1 108 ? -6.063 -5.652 12.876 1.00 95.06 108 TYR A CA 1
ATOM 902 C C . TYR A 1 108 ? -4.693 -5.529 13.580 1.00 95.06 108 TYR A C 1
ATOM 904 O O . TYR A 1 108 ? -4.614 -5.056 14.708 1.00 95.06 108 TYR A O 1
ATOM 912 N N . GLU A 1 109 ? -3.598 -5.882 12.903 1.00 96.25 109 GLU A N 1
ATOM 913 C CA . GLU A 1 109 ? -2.219 -5.763 13.412 1.00 96.25 109 GLU A CA 1
ATOM 914 C C . GLU A 1 109 ? -1.701 -4.308 13.252 1.00 96.25 109 GLU A C 1
ATOM 916 O O . GLU A 1 109 ? -0.693 -4.042 12.587 1.00 96.25 109 GLU A O 1
ATOM 921 N N . LEU A 1 110 ? -2.449 -3.324 13.772 1.00 92.94 110 LEU A N 1
ATOM 922 C CA . LEU A 1 110 ? -2.279 -1.892 13.466 1.00 92.94 110 LEU A CA 1
ATOM 923 C C . LEU A 1 110 ? -0.931 -1.305 13.907 1.00 92.94 110 LEU A C 1
ATOM 925 O O . LEU A 1 110 ? -0.467 -0.315 13.332 1.00 92.94 110 LEU A O 1
ATOM 929 N N . GLU A 1 111 ? -0.282 -1.920 14.888 1.00 93.12 111 GLU A N 1
ATOM 930 C CA . GLU A 1 111 ? 1.073 -1.608 15.338 1.00 93.12 111 GLU A CA 1
ATOM 931 C C . GLU A 1 111 ? 2.127 -1.818 14.239 1.00 93.12 111 GLU A C 1
ATOM 933 O O . GLU A 1 111 ? 3.139 -1.117 14.207 1.00 93.12 111 GLU A O 1
ATOM 938 N N . ASN A 1 112 ? 1.865 -2.715 13.282 1.00 95.62 112 ASN A N 1
ATOM 939 C CA . ASN A 1 112 ? 2.785 -3.038 12.190 1.00 95.62 112 ASN A CA 1
ATOM 940 C C . ASN A 1 112 ? 2.576 -2.165 10.940 1.00 95.62 112 ASN A C 1
ATOM 942 O O . ASN A 1 112 ? 3.377 -2.227 9.998 1.00 95.62 112 ASN A O 1
ATOM 946 N N . LEU A 1 113 ? 1.520 -1.338 10.909 1.00 92.06 113 LEU A N 1
ATOM 947 C CA . LEU A 1 113 ? 1.185 -0.515 9.743 1.00 92.06 113 LEU A CA 1
ATOM 948 C C . LEU A 1 113 ? 2.314 0.448 9.381 1.00 92.06 113 LEU A C 1
ATOM 950 O O . LEU A 1 113 ? 2.733 0.470 8.223 1.00 92.06 113 LEU A O 1
ATOM 954 N N . GLN A 1 114 ? 2.839 1.199 10.356 1.00 91.06 114 GLN A N 1
ATOM 955 C CA . GLN A 1 114 ? 3.845 2.231 10.088 1.00 91.06 114 GLN A CA 1
ATOM 956 C C . GLN A 1 114 ? 5.097 1.638 9.442 1.00 91.06 114 GLN A C 1
ATOM 958 O O . GLN A 1 114 ? 5.540 2.093 8.389 1.00 91.06 114 GLN A O 1
ATOM 963 N N . THR A 1 115 ? 5.616 0.546 10.006 1.00 94.19 115 THR A N 1
ATOM 964 C CA . THR A 1 115 ? 6.788 -0.147 9.461 1.00 94.19 115 THR A CA 1
ATOM 965 C C . THR A 1 115 ? 6.565 -0.602 8.018 1.00 94.19 115 THR A C 1
ATOM 967 O O . THR A 1 115 ? 7.486 -0.541 7.192 1.00 94.19 115 THR A O 1
ATOM 970 N N . LYS A 1 116 ? 5.349 -1.051 7.684 1.00 95.50 116 LYS A N 1
ATOM 971 C CA . LYS A 1 116 ? 5.019 -1.479 6.322 1.00 95.50 116 LYS A CA 1
ATOM 972 C C . LYS A 1 116 ? 4.874 -0.310 5.354 1.00 95.50 116 LYS A C 1
ATOM 974 O O . LYS A 1 116 ? 5.360 -0.406 4.227 1.00 95.50 116 LYS A O 1
ATOM 979 N N . ILE A 1 117 ? 4.288 0.796 5.795 1.00 91.81 117 ILE A N 1
ATOM 980 C CA . ILE A 1 117 ? 4.191 2.031 5.009 1.00 91.81 117 ILE A CA 1
ATOM 981 C C . ILE A 1 117 ? 5.581 2.575 4.711 1.00 91.81 117 ILE A C 1
ATOM 983 O O . ILE A 1 117 ? 5.873 2.882 3.560 1.00 91.81 117 ILE A O 1
ATOM 987 N N . ASP A 1 118 ? 6.487 2.581 5.687 1.00 92.25 118 ASP A N 1
ATOM 988 C CA . ASP A 1 118 ? 7.866 3.019 5.469 1.00 92.25 118 ASP A CA 1
ATOM 989 C C . ASP A 1 118 ? 8.589 2.142 4.435 1.00 92.25 118 ASP A C 1
ATOM 991 O O . ASP A 1 118 ? 9.374 2.637 3.623 1.00 92.25 118 ASP A O 1
ATOM 995 N N . ALA A 1 119 ? 8.325 0.831 4.424 1.00 93.69 119 ALA A N 1
ATOM 996 C CA . ALA A 1 119 ? 8.867 -0.077 3.412 1.00 93.69 119 ALA A CA 1
ATOM 997 C C . ALA A 1 119 ? 8.323 0.223 2.003 1.00 93.69 119 ALA A C 1
ATOM 999 O O . ALA A 1 119 ? 9.086 0.199 1.030 1.00 93.69 119 ALA A O 1
ATOM 1000 N N . ILE A 1 120 ? 7.034 0.557 1.894 1.00 92.69 120 ILE A N 1
ATOM 1001 C CA . ILE A 1 120 ? 6.410 1.017 0.645 1.00 92.69 120 ILE A CA 1
ATOM 1002 C C . ILE A 1 120 ? 7.071 2.321 0.186 1.00 92.69 120 ILE A C 1
ATOM 1004 O O . ILE A 1 120 ? 7.553 2.384 -0.945 1.00 92.69 120 ILE A O 1
ATOM 1008 N N . THR A 1 121 ? 7.201 3.313 1.072 1.00 91.50 121 THR A N 1
ATOM 1009 C CA . THR A 1 121 ? 7.859 4.601 0.793 1.00 91.50 121 THR A CA 1
ATOM 1010 C C . THR A 1 121 ? 9.278 4.409 0.278 1.00 91.50 121 THR A C 1
ATOM 1012 O O . THR A 1 121 ? 9.649 4.966 -0.755 1.00 91.50 121 THR A O 1
ATOM 1015 N N . ARG A 1 122 ? 10.076 3.568 0.949 1.00 92.19 122 ARG A N 1
ATOM 1016 C CA . ARG A 1 122 ? 11.443 3.252 0.509 1.00 92.19 122 ARG A CA 1
ATOM 1017 C C . ARG A 1 122 ? 11.465 2.623 -0.880 1.00 92.19 122 ARG A C 1
ATOM 1019 O O . ARG A 1 122 ? 12.343 2.961 -1.670 1.00 92.19 122 ARG A O 1
ATOM 1026 N N . THR A 1 123 ? 10.508 1.752 -1.198 1.00 91.44 123 THR A N 1
ATOM 1027 C CA . THR A 1 123 ? 10.405 1.121 -2.525 1.00 91.44 123 THR A CA 1
ATOM 1028 C C . THR A 1 123 ? 10.088 2.160 -3.604 1.00 91.44 123 THR A C 1
ATOM 1030 O O . THR A 1 123 ? 10.773 2.205 -4.627 1.00 91.44 123 THR A O 1
ATOM 1033 N N . CYS A 1 124 ? 9.111 3.039 -3.351 1.00 88.12 124 CYS A N 1
ATOM 1034 C CA . CYS A 1 124 ? 8.751 4.142 -4.245 1.00 88.12 124 CYS A CA 1
ATOM 1035 C C . CYS A 1 124 ? 9.939 5.078 -4.497 1.00 88.12 124 CYS A C 1
ATOM 1037 O O . CYS A 1 124 ? 10.301 5.319 -5.650 1.00 88.12 124 CYS A O 1
ATOM 1039 N N . ASN A 1 125 ? 10.590 5.538 -3.426 1.00 88.88 125 ASN A N 1
ATOM 1040 C CA . ASN A 1 125 ? 11.733 6.445 -3.507 1.00 88.88 125 ASN A CA 1
ATOM 1041 C C . ASN A 1 125 ? 12.910 5.799 -4.242 1.00 88.88 125 ASN A C 1
ATOM 1043 O O . ASN A 1 125 ? 13.511 6.431 -5.102 1.00 88.88 125 ASN A O 1
ATOM 1047 N N . SER A 1 126 ? 13.208 4.526 -3.962 1.00 89.62 126 SER A N 1
ATOM 1048 C CA . SER A 1 126 ? 14.293 3.807 -4.646 1.00 89.62 126 SER A CA 1
ATOM 1049 C C . SER A 1 126 ? 14.051 3.710 -6.152 1.00 89.62 126 SER A C 1
ATOM 1051 O O . SER A 1 126 ? 14.973 3.915 -6.938 1.00 89.62 126 SER A O 1
ATOM 1053 N N . CYS A 1 127 ? 12.805 3.445 -6.561 1.00 86.56 127 CYS A N 1
ATOM 1054 C CA . CYS A 1 127 ? 12.426 3.455 -7.971 1.00 86.56 127 CYS A CA 1
ATOM 1055 C C . CYS A 1 127 ? 12.624 4.848 -8.586 1.00 86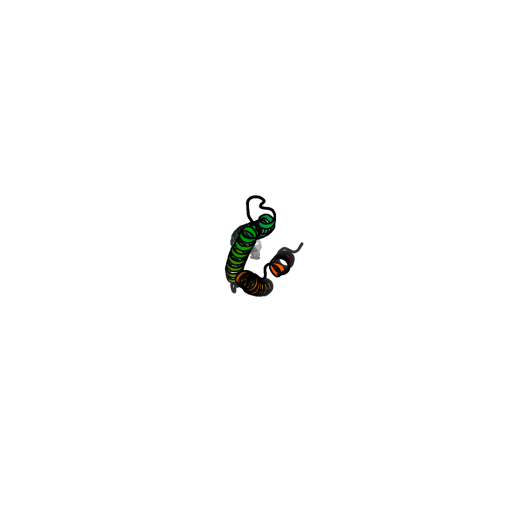.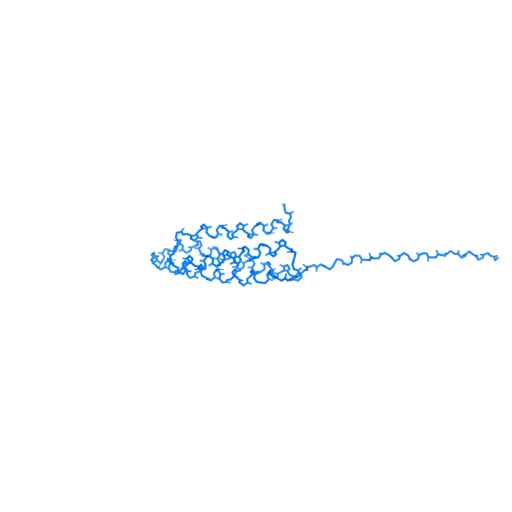56 127 CYS A C 1
ATOM 1057 O O . CYS A 1 127 ? 13.266 4.977 -9.626 1.00 86.56 127 CYS A O 1
ATOM 1059 N N . HIS A 1 128 ? 12.126 5.901 -7.927 1.00 84.06 128 HIS A N 1
ATOM 1060 C CA . HIS A 1 128 ? 12.240 7.273 -8.429 1.00 84.06 128 HIS A CA 1
ATOM 1061 C C . HIS A 1 128 ? 13.697 7.732 -8.536 1.00 84.06 128 HIS A C 1
ATOM 1063 O O . HIS A 1 128 ? 14.039 8.335 -9.547 1.00 84.06 128 HIS A O 1
ATOM 1069 N N . ILE A 1 129 ? 14.561 7.399 -7.574 1.00 86.56 129 ILE A N 1
ATOM 1070 C CA . ILE A 1 129 ? 16.002 7.702 -7.624 1.00 86.56 129 ILE A CA 1
ATOM 1071 C C . ILE A 1 129 ? 16.657 6.994 -8.812 1.00 86.56 129 ILE A C 1
ATOM 1073 O O . ILE A 1 129 ? 17.305 7.636 -9.633 1.00 86.56 129 ILE A O 1
ATOM 1077 N N . GLN A 1 130 ? 16.448 5.683 -8.951 1.00 81.94 130 GLN A N 1
ATOM 1078 C CA . GLN A 1 130 ? 17.120 4.888 -9.981 1.00 81.94 130 GLN A CA 1
ATOM 1079 C C . GLN A 1 130 ? 16.687 5.260 -11.408 1.00 81.94 130 GLN A C 1
ATOM 1081 O O . GLN A 1 130 ? 17.441 5.062 -12.359 1.00 81.94 130 GLN A O 1
ATOM 1086 N N . VAL A 1 131 ? 15.459 5.752 -11.560 1.00 73.44 131 VAL A N 1
ATOM 1087 C CA . VAL A 1 131 ? 14.868 6.103 -12.855 1.00 73.44 131 VAL A CA 1
ATOM 1088 C C . VAL A 1 131 ? 15.091 7.572 -13.209 1.00 73.44 131 VAL A C 1
ATOM 1090 O O . VAL A 1 131 ? 15.341 7.872 -14.374 1.00 73.44 131 VAL A O 1
ATOM 1093 N N . ARG A 1 132 ? 14.961 8.490 -12.242 1.00 72.31 132 ARG A N 1
ATOM 1094 C CA . ARG A 1 132 ? 15.061 9.942 -12.475 1.00 72.31 132 ARG A CA 1
ATOM 1095 C C . ARG A 1 132 ? 16.467 10.499 -12.237 1.00 72.31 132 ARG A C 1
ATOM 1097 O O . ARG A 1 132 ? 16.732 11.599 -12.701 1.00 72.31 132 ARG A O 1
ATOM 1104 N N . GLY A 1 133 ? 17.355 9.741 -11.586 1.00 53.41 133 GLY A N 1
ATOM 1105 C CA . GLY A 1 133 ? 18.787 10.034 -11.495 1.00 53.41 133 GLY A CA 1
ATOM 1106 C C . GLY A 1 133 ? 19.135 11.327 -10.757 1.00 53.41 133 GLY A C 1
ATOM 1107 O O . GLY A 1 133 ? 19.864 12.141 -11.317 1.00 53.41 133 GLY A O 1
ATOM 1108 N N . TYR A 1 134 ? 18.624 11.522 -9.538 1.00 45.69 134 TYR A N 1
ATOM 1109 C CA . TYR A 1 134 ? 19.147 12.568 -8.646 1.00 45.69 134 TYR A CA 1
ATOM 1110 C C . TYR A 1 134 ? 20.476 12.138 -8.025 1.00 45.69 134 TYR A C 1
ATOM 1112 O O . TYR A 1 134 ? 20.535 10.978 -7.550 1.00 45.69 134 TYR A O 1
#

Foldseek 3Di:
DDDDPDDDDPPPDDDPPPPPPPPVVVVLVVLVVVLVVLLVVLVCLVVPPVDDPVRSLLVNLVSLLVSLVSQLVVLVVQCPPPHDPLSVVLSVQSNVLSVVSNVCSVVSVSVCNVVSVVSNVVSVVVSCCVPVPD

Sequence (134 aa):
MKILFFSIVFVCFTGCTSVYVQSNSDAHVQESEKLRLLMRELDLVVYDRFKSELERDDMRRRYAMILAETIKELSKKIEDKNNPKTFQKYSKQLYQNAQELYKIADRYELENLQTKIDAITRTCNSCHIQVRGY